Protein AF-A0A7V5H221-F1 (afdb_monomer_lite)

Organism: Caldithrix abyssi (NCBI:txid187145)

Sequence (105 aa):
MCKPKKGRCMMKSHVKFKMMMAIVLVVVLSLSSVSFAKGVSEYDQYLISALKDKNIGVRASAAQLLGDRRVQEAVKPLIKMLKSEKGYACRIIAAKALYDIRIDS

Foldseek 3Di:
DDDDDPDDDPPPPVVVVVVVVVVVVVVVVVCVPVDPPVDCPPVLVVLLVQCPPPDPVSVLVSLQVLLVVLPPVCLVSLVVSLVPPPDPSSVVSSVNSNVSNVVVD

InterPro domains:
  IPR011989 Armadillo-like helical [G3DSA:1.25.10.10] (43-104)
  IPR016024 Armadillo-type fold [SSF48371] (36-101)

pLDDT: mean 80.09, std 16.23, range [40.75, 95.62]

Secondary structure (DSSP, 8-state):
------------SHHHHHHHHHHHHHHHHHHTTS-------HHHHHHHHHTT-SSHHHHHHHHHHHHHTT-GGGHHHHHHHHHH---HHHHHHHHHHHHHHHHT-

Radius of gyration: 29.46 Å; chains: 1; bounding box: 87×40×58 Å

Structure (mmCIF, N/CA/C/O backbone):
data_AF-A0A7V5H221-F1
#
_entry.id   AF-A0A7V5H221-F1
#
loop_
_atom_site.group_PDB
_atom_site.id
_atom_site.type_symbol
_atom_site.label_atom_id
_atom_site.label_alt_id
_atom_site.label_comp_id
_atom_site.label_asym_id
_atom_site.label_entity_id
_atom_site.label_seq_id
_atom_site.pdbx_PDB_ins_code
_atom_site.Cartn_x
_atom_site.Cartn_y
_atom_site.Cartn_z
_atom_site.occupancy
_atom_site.B_iso_or_equiv
_atom_site.auth_seq_id
_atom_site.auth_comp_id
_atom_s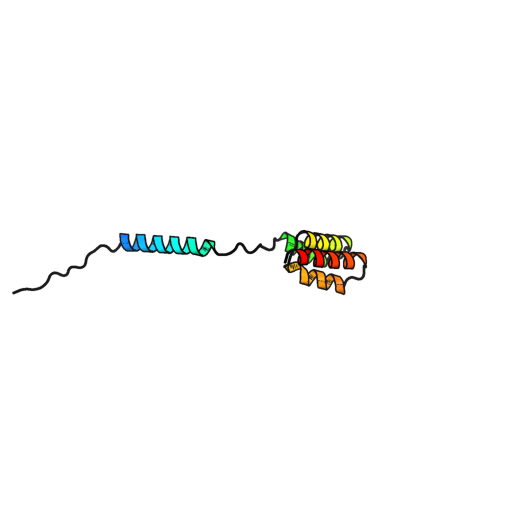ite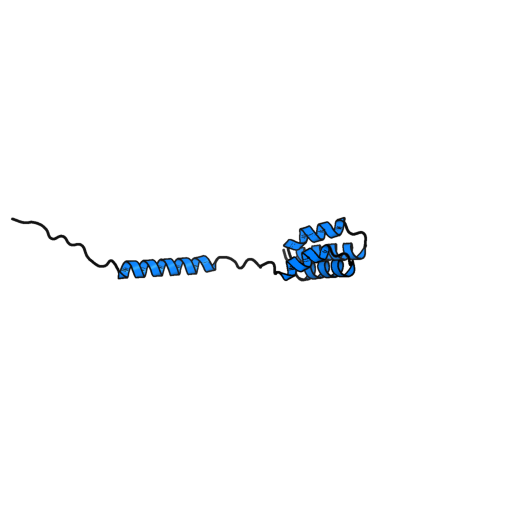.auth_asym_id
_atom_site.auth_atom_id
_atom_site.pdbx_PDB_model_num
ATOM 1 N N . MET A 1 1 ? -73.445 30.031 49.108 1.00 43.03 1 MET A N 1
ATOM 2 C CA . MET A 1 1 ? -72.595 30.531 47.999 1.00 43.03 1 MET A CA 1
ATOM 3 C C . MET A 1 1 ? -71.474 29.530 47.735 1.00 43.03 1 MET A C 1
ATOM 5 O O . MET A 1 1 ? -70.716 29.232 48.646 1.00 43.03 1 MET A O 1
ATOM 9 N N . CYS A 1 2 ? -71.411 28.972 46.522 1.00 56.59 2 CYS A N 1
ATOM 10 C CA . CYS A 1 2 ? -70.354 28.061 46.059 1.00 56.59 2 CYS A CA 1
ATOM 11 C C . CYS A 1 2 ? -69.068 28.819 45.692 1.00 56.59 2 CYS A C 1
ATOM 13 O O . CYS A 1 2 ? -69.164 29.842 45.017 1.00 56.59 2 CYS A O 1
ATOM 15 N N . LYS A 1 3 ? -67.884 28.259 45.995 1.00 45.28 3 LYS A N 1
ATOM 16 C CA . LYS A 1 3 ? -66.663 28.431 45.177 1.00 45.28 3 LYS A CA 1
ATOM 17 C C . LYS A 1 3 ? -65.807 27.145 45.150 1.00 45.28 3 LYS A C 1
ATOM 19 O O . LYS A 1 3 ? -65.831 26.388 46.119 1.00 45.28 3 LYS A O 1
ATOM 24 N N . PRO A 1 4 ? -65.100 26.866 44.034 1.00 52.62 4 PRO A N 1
ATOM 25 C CA . PRO A 1 4 ? -64.663 25.520 43.657 1.00 52.62 4 PRO A CA 1
ATOM 26 C C . PRO A 1 4 ? -63.289 25.121 44.222 1.00 52.62 4 PRO A C 1
ATOM 28 O O . PRO A 1 4 ? -62.399 25.951 44.413 1.00 52.62 4 PRO A O 1
ATOM 31 N N . LYS A 1 5 ? -63.104 23.810 44.435 1.00 53.34 5 LYS A N 1
ATOM 32 C CA . LYS A 1 5 ? -61.849 23.174 44.864 1.00 53.34 5 LYS A CA 1
ATOM 33 C C . LYS A 1 5 ? -60.815 23.177 43.727 1.00 53.34 5 LYS A C 1
ATOM 35 O O . LYS A 1 5 ? -61.044 22.590 42.673 1.00 53.34 5 LYS A O 1
ATOM 40 N N . LYS A 1 6 ? -59.638 23.772 43.959 1.00 50.66 6 LYS A N 1
ATOM 41 C CA . LYS A 1 6 ? -58.450 23.599 43.100 1.00 50.66 6 LYS A CA 1
ATOM 42 C C . LYS A 1 6 ? -57.885 22.186 43.291 1.00 50.66 6 LYS A C 1
ATOM 44 O O . LYS A 1 6 ? -57.065 21.958 44.173 1.00 50.66 6 LYS A O 1
ATOM 49 N N . GLY A 1 7 ? -58.305 21.247 42.449 1.00 54.25 7 GLY A N 1
ATOM 50 C CA . GLY A 1 7 ? -57.644 19.953 42.302 1.00 54.25 7 GLY A CA 1
ATOM 51 C C . GLY A 1 7 ? -56.416 20.090 41.406 1.00 54.25 7 GLY A C 1
ATOM 52 O O . GLY A 1 7 ? -56.545 20.255 40.196 1.00 54.25 7 GLY A O 1
ATOM 53 N N . ARG A 1 8 ? -55.210 20.038 41.977 1.00 47.94 8 ARG A N 1
ATOM 54 C CA . ARG A 1 8 ? -53.971 19.888 41.202 1.00 47.94 8 ARG A CA 1
ATOM 55 C C . ARG A 1 8 ? -53.213 18.683 41.754 1.00 47.94 8 ARG A C 1
ATOM 57 O O . ARG A 1 8 ? -52.420 18.815 42.677 1.00 47.94 8 ARG A O 1
ATOM 64 N N . CYS A 1 9 ? -53.523 17.505 41.209 1.00 40.75 9 CYS A N 1
ATOM 65 C CA . CYS A 1 9 ? -52.923 16.222 41.579 1.00 40.75 9 CYS A CA 1
ATOM 66 C C . CYS A 1 9 ? -51.389 16.286 41.534 1.00 40.75 9 CYS A C 1
ATOM 68 O O . CYS A 1 9 ? -50.775 16.498 40.482 1.00 40.75 9 CYS A O 1
ATOM 70 N N . MET A 1 10 ? -50.773 16.082 42.697 1.00 48.50 10 MET A N 1
ATOM 71 C CA . MET A 1 10 ? -49.339 15.890 42.867 1.00 48.50 10 MET A CA 1
ATOM 72 C C . MET A 1 10 ? -48.987 14.424 42.585 1.00 48.50 10 MET A C 1
ATOM 74 O O . MET A 1 10 ? -48.806 13.630 43.493 1.00 48.50 10 MET A O 1
ATOM 78 N N . MET A 1 11 ? -48.867 14.060 41.309 1.00 49.12 11 MET A N 1
ATOM 79 C CA . MET A 1 11 ? -48.189 12.826 40.879 1.00 49.12 11 MET A CA 1
ATOM 80 C C . MET A 1 11 ? -47.161 13.196 39.809 1.00 49.12 11 MET A C 1
ATOM 82 O O . MET A 1 11 ? -47.279 12.833 38.646 1.00 49.12 11 MET A O 1
ATOM 86 N N . LYS A 1 12 ? -46.189 14.043 40.172 1.00 54.62 12 LYS A N 1
ATOM 87 C CA . LYS A 1 12 ? -45.262 14.655 39.200 1.00 54.62 12 LYS A CA 1
ATOM 88 C C . LYS A 1 12 ? -43.802 14.222 39.332 1.00 54.62 12 LYS A C 1
ATOM 90 O O . LYS A 1 12 ? -43.035 14.558 38.442 1.00 54.62 12 LYS A O 1
ATOM 95 N N . SER A 1 13 ? -43.408 13.490 40.377 1.00 59.59 13 SER A N 1
ATOM 96 C CA . SER A 1 13 ? -41.994 13.116 40.582 1.00 59.59 13 SER A CA 1
ATOM 97 C C . SER A 1 13 ? -41.662 11.728 40.021 1.00 59.59 13 SER A C 1
ATOM 99 O O . SER A 1 13 ? -40.811 11.598 39.146 1.00 59.59 13 SER A O 1
ATOM 101 N N . HIS A 1 14 ? -42.427 10.699 40.402 1.00 60.00 14 HIS A N 1
ATOM 102 C CA . HIS A 1 14 ? -42.220 9.331 39.906 1.00 60.00 14 HIS A CA 1
ATOM 103 C C . HIS A 1 14 ? -42.488 9.181 38.405 1.00 60.00 14 HIS A C 1
ATOM 105 O O . HIS A 1 14 ? -41.792 8.427 37.732 1.00 60.00 14 HIS A O 1
ATOM 111 N N . VAL A 1 15 ? -43.456 9.932 37.863 1.00 63.31 15 VAL A N 1
ATOM 112 C CA . VAL A 1 15 ? -43.750 9.929 36.422 1.00 63.31 15 VAL A CA 1
ATOM 113 C C . VAL A 1 15 ? -42.598 10.555 35.639 1.00 63.31 15 VAL A C 1
ATOM 115 O O . VAL A 1 15 ? -42.194 9.985 34.636 1.00 63.31 15 VAL A O 1
ATOM 118 N N . LYS A 1 16 ? -42.011 11.662 36.124 1.00 63.44 16 LYS A N 1
ATOM 119 C CA . LYS A 1 16 ? -40.826 12.285 35.510 1.00 63.44 16 LYS A CA 1
ATOM 120 C C . LYS A 1 16 ? -39.611 11.368 35.563 1.00 63.44 16 LYS A C 1
ATOM 122 O O . LYS A 1 16 ? -38.940 11.226 34.554 1.00 63.44 16 LYS A O 1
ATOM 127 N N . PHE A 1 17 ? -39.370 10.714 36.698 1.00 74.88 17 PHE A N 1
ATOM 128 C CA . PHE A 1 17 ? -38.278 9.752 36.844 1.00 74.88 17 PHE A CA 1
ATOM 129 C C . PHE A 1 17 ? -38.441 8.557 35.895 1.00 74.88 17 PHE A C 1
ATOM 131 O O . PHE A 1 17 ? -37.504 8.191 35.194 1.00 74.88 17 PHE A O 1
ATOM 138 N N . LYS A 1 18 ? -39.657 8.003 35.798 1.00 70.06 18 LYS A N 1
ATOM 139 C CA . LYS A 1 18 ? -39.977 6.901 34.880 1.00 70.06 18 LYS A CA 1
ATOM 140 C C . LYS A 1 18 ? -39.869 7.321 33.407 1.00 70.06 18 LYS A C 1
ATOM 142 O O . LYS A 1 18 ? -39.377 6.542 32.601 1.00 70.06 18 LYS A O 1
ATOM 147 N N . MET A 1 19 ? -40.253 8.556 33.071 1.00 75.81 19 MET A N 1
ATOM 148 C CA . MET A 1 19 ? -40.065 9.149 31.737 1.00 75.81 19 MET A CA 1
ATOM 149 C C . MET A 1 19 ? -38.584 9.368 31.410 1.00 75.81 19 MET A C 1
ATOM 151 O O . MET A 1 19 ? -38.136 8.981 30.339 1.00 75.81 19 MET A O 1
ATOM 155 N N . MET A 1 20 ? -37.804 9.931 32.339 1.00 73.00 20 MET A N 1
ATOM 156 C CA . MET A 1 20 ? -36.364 10.146 32.158 1.00 73.00 20 MET A CA 1
ATOM 157 C C . MET A 1 20 ? -35.621 8.819 31.993 1.00 73.00 20 MET A C 1
ATOM 159 O O . MET A 1 20 ? -34.811 8.697 31.082 1.00 73.00 20 MET A O 1
ATOM 163 N N . MET A 1 21 ? -35.948 7.804 32.797 1.00 78.75 21 MET A N 1
ATOM 164 C CA . MET A 1 21 ? -35.372 6.464 32.653 1.00 78.75 21 MET A CA 1
ATOM 165 C C . MET A 1 21 ? -35.757 5.811 31.321 1.00 78.75 21 MET A C 1
ATOM 167 O O . MET A 1 21 ? -34.902 5.204 30.689 1.00 78.75 21 MET A O 1
ATOM 171 N N . ALA A 1 22 ? -36.994 5.984 30.844 1.00 79.88 22 ALA A N 1
ATOM 172 C CA . ALA A 1 22 ? -37.407 5.497 29.527 1.00 79.88 22 ALA A CA 1
ATOM 173 C C . ALA A 1 22 ? -36.663 6.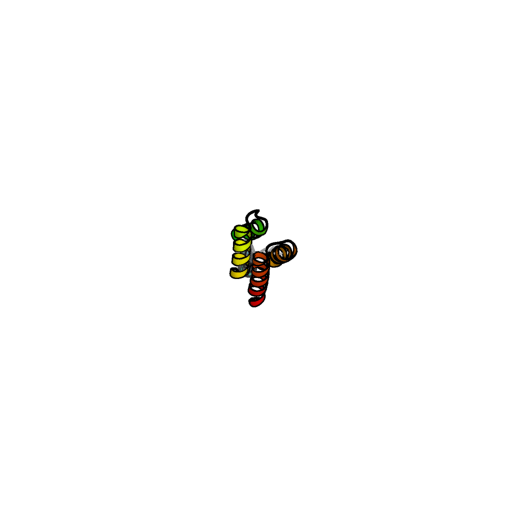204 28.380 1.00 79.88 22 ALA A C 1
ATOM 175 O O . ALA A 1 22 ? -36.252 5.543 27.433 1.00 79.88 22 ALA A O 1
ATOM 176 N N . ILE A 1 23 ? -36.430 7.517 28.477 1.00 78.50 23 ILE A N 1
ATOM 177 C CA . ILE A 1 23 ? -35.650 8.276 27.486 1.00 78.50 23 ILE A CA 1
ATOM 178 C C . ILE A 1 23 ? -34.195 7.801 27.470 1.00 78.50 23 ILE A C 1
ATOM 180 O O . ILE A 1 23 ? -33.657 7.554 26.398 1.00 78.50 23 ILE A O 1
ATOM 184 N N . VAL A 1 24 ? -33.573 7.609 28.638 1.00 80.06 24 VAL A N 1
ATOM 185 C CA . VAL A 1 24 ? -32.207 7.065 28.739 1.00 80.06 24 VAL A CA 1
ATOM 186 C C . VAL A 1 24 ? -32.136 5.669 28.120 1.00 80.06 24 VAL A C 1
ATOM 188 O O . VAL A 1 24 ? -31.223 5.391 27.353 1.00 80.06 24 VAL A O 1
ATOM 191 N N . LEU A 1 25 ? -33.126 4.813 28.379 1.00 81.25 25 LEU A N 1
ATOM 192 C CA . LEU A 1 25 ? -33.180 3.451 27.845 1.00 81.25 25 LEU A CA 1
ATOM 193 C C . LEU A 1 25 ? -33.374 3.449 26.318 1.00 81.25 25 LEU A C 1
ATOM 195 O O . LEU A 1 25 ? -32.693 2.709 25.618 1.00 81.25 25 LEU A O 1
ATOM 199 N N . VAL A 1 26 ? -34.207 4.343 25.776 1.00 80.81 26 VAL A N 1
ATOM 200 C CA . VAL A 1 26 ? -34.380 4.533 24.322 1.00 80.81 26 VAL A CA 1
ATOM 201 C C . VAL A 1 26 ? -33.112 5.093 23.667 1.00 80.81 26 VAL A C 1
ATOM 203 O O . VAL A 1 26 ? -32.743 4.654 22.580 1.00 80.81 26 VAL A O 1
ATOM 206 N N . VAL A 1 27 ? -32.408 6.020 24.323 1.00 81.19 27 VAL A N 1
ATOM 207 C CA . VAL A 1 27 ? -31.127 6.569 23.844 1.00 81.19 27 VAL A CA 1
ATOM 208 C C . VAL A 1 27 ? -30.038 5.492 23.840 1.00 81.19 27 VAL A C 1
ATOM 210 O O . VAL A 1 27 ? -29.334 5.338 22.850 1.00 81.19 27 VAL A O 1
ATOM 213 N N . VAL A 1 28 ? -29.944 4.669 24.886 1.00 79.81 28 VAL A N 1
ATOM 214 C CA . VAL A 1 28 ? -28.995 3.542 24.952 1.00 79.81 28 VAL A CA 1
ATOM 215 C C . VAL A 1 28 ? -29.289 2.484 23.877 1.00 79.81 28 VAL A C 1
ATOM 217 O O . VAL A 1 28 ? -28.358 1.991 23.239 1.00 79.81 28 VAL A O 1
ATOM 220 N N . LEU A 1 29 ? -30.568 2.175 23.630 1.00 76.00 29 LEU A N 1
ATOM 221 C CA . LEU A 1 29 ? -30.994 1.218 22.598 1.00 76.00 29 LEU A CA 1
ATOM 222 C C . LEU A 1 29 ? -30.817 1.747 21.165 1.00 76.00 29 LEU A C 1
ATOM 224 O O . LEU A 1 29 ? -30.565 0.978 20.244 1.00 76.00 29 LEU A O 1
ATOM 228 N N . SER A 1 30 ? -30.934 3.058 20.957 1.00 75.62 30 SER A N 1
ATOM 229 C CA . SER A 1 30 ? -30.701 3.678 19.645 1.00 75.62 30 SER A CA 1
ATOM 230 C C . SER A 1 30 ? -29.211 3.859 19.347 1.00 75.62 30 SER A C 1
ATOM 232 O O . SER A 1 30 ? -28.786 3.664 18.208 1.00 75.62 30 SER A O 1
ATOM 234 N N . LEU A 1 31 ? -28.390 4.131 20.363 1.00 67.12 31 LEU A N 1
ATOM 235 C CA . LEU A 1 31 ? -26.937 4.259 20.218 1.00 67.12 31 LEU A CA 1
ATOM 236 C C . LEU A 1 31 ? -26.229 2.928 19.928 1.00 67.12 31 LEU A C 1
ATOM 238 O O . LEU A 1 31 ? -25.142 2.942 19.359 1.00 67.12 31 LEU A O 1
ATOM 242 N N . SER A 1 32 ? -26.837 1.778 20.235 1.00 63.75 32 SER A N 1
ATOM 243 C CA . SER A 1 32 ? -26.269 0.457 19.900 1.00 63.75 32 SER A CA 1
ATOM 244 C C . SER A 1 32 ? -26.216 0.193 18.386 1.00 63.75 32 SER A C 1
ATOM 246 O O . SER A 1 32 ? -25.535 -0.726 17.942 1.00 63.75 32 SER A O 1
ATOM 248 N N . SER A 1 33 ? -26.912 1.017 17.595 1.00 67.19 33 SER A N 1
ATOM 249 C CA . SER A 1 33 ? -26.922 0.969 16.128 1.00 67.19 33 SER A CA 1
ATOM 250 C C . SER A 1 33 ? -25.776 1.766 15.499 1.00 67.19 33 SER A C 1
ATOM 252 O O . SER A 1 33 ? -25.595 1.719 14.280 1.00 67.19 33 SER A O 1
ATOM 254 N N . VAL A 1 34 ? -24.997 2.507 16.303 1.00 64.25 34 VAL A N 1
ATOM 255 C CA . VAL A 1 34 ? -23.776 3.161 15.825 1.00 64.25 34 VAL A CA 1
ATOM 256 C C . VAL A 1 34 ? -22.772 2.058 15.539 1.00 64.25 34 VAL A C 1
ATOM 258 O O . VAL A 1 34 ? -22.120 1.500 16.417 1.00 64.25 34 VAL A O 1
ATOM 261 N N . SER A 1 35 ? -22.752 1.705 14.263 1.00 56.66 35 SER A N 1
ATOM 262 C CA . SER A 1 35 ? -21.916 0.694 13.655 1.00 56.66 35 SER A CA 1
ATOM 263 C C . SER A 1 35 ? -20.485 0.833 14.159 1.00 56.66 35 SER A C 1
ATOM 265 O O . SER A 1 35 ? -19.903 1.918 14.102 1.00 56.66 35 SER A O 1
ATOM 267 N N . PHE A 1 36 ? -19.925 -0.279 14.632 1.00 49.69 36 PHE A N 1
ATOM 268 C CA . PHE A 1 36 ? -18.496 -0.446 14.837 1.00 49.69 36 PHE A CA 1
ATOM 269 C C . PHE A 1 36 ? -17.841 -0.292 13.461 1.00 49.69 36 PHE A C 1
ATOM 271 O O . PHE A 1 36 ? -17.662 -1.264 12.728 1.00 49.69 36 PHE A O 1
ATOM 278 N N . ALA A 1 37 ? -17.591 0.955 13.052 1.00 58.00 37 ALA A N 1
ATOM 279 C CA . ALA A 1 37 ? -16.759 1.247 11.904 1.00 58.00 37 ALA A CA 1
ATOM 280 C C . ALA A 1 37 ? -15.478 0.465 12.154 1.00 58.00 37 ALA A C 1
ATOM 282 O O . ALA A 1 37 ? -14.867 0.625 13.210 1.00 58.00 37 ALA A O 1
ATOM 283 N N . LYS A 1 38 ? -15.167 -0.461 11.244 1.00 57.00 38 LYS A N 1
ATOM 284 C CA . LYS A 1 38 ? -13.967 -1.292 11.263 1.00 57.00 38 LYS A CA 1
ATOM 285 C C . LYS A 1 38 ? -12.796 -0.318 11.425 1.00 57.00 38 LYS A C 1
ATOM 287 O O . LYS A 1 38 ? -12.429 0.369 10.480 1.00 57.00 38 LYS A O 1
ATOM 292 N N . GLY A 1 39 ? -12.364 -0.116 12.667 1.00 56.59 39 GLY A N 1
ATOM 293 C CA . GLY A 1 39 ? -11.490 0.992 13.012 1.00 56.59 39 GLY A CA 1
ATOM 294 C C . GLY A 1 39 ? -10.151 0.740 12.355 1.00 56.59 39 GLY A C 1
ATOM 295 O O . GLY A 1 39 ? -9.590 -0.340 12.538 1.00 56.59 39 GLY A O 1
ATOM 296 N N . VAL A 1 40 ? -9.659 1.711 11.588 1.00 60.12 40 VAL A N 1
ATOM 297 C CA . VAL A 1 40 ? -8.282 1.697 11.095 1.00 60.12 40 VAL A CA 1
ATOM 298 C C . VAL A 1 40 ? -7.394 1.517 12.316 1.00 60.12 40 VAL A C 1
ATOM 300 O O . VAL A 1 40 ? -7.35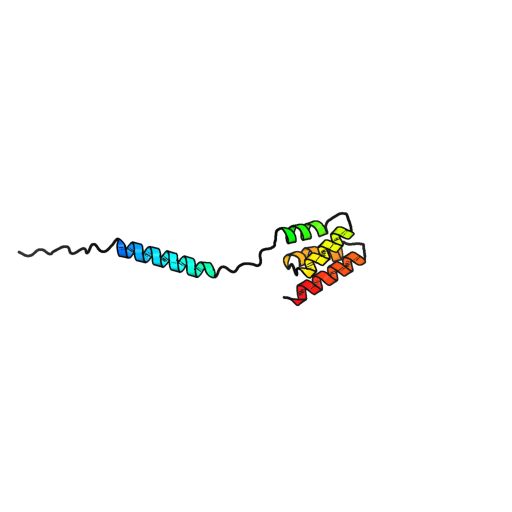5 2.387 13.189 1.00 60.12 40 VAL A O 1
ATOM 303 N N . SER A 1 41 ? -6.742 0.363 12.425 1.00 78.62 41 SER A N 1
ATOM 304 C CA . SER A 1 41 ? -5.873 0.120 13.567 1.00 78.62 41 SER A CA 1
ATOM 305 C C . SER A 1 41 ? -4.655 1.040 13.449 1.00 78.62 41 SER A C 1
ATOM 307 O O . SER A 1 41 ? -4.200 1.338 12.343 1.00 78.62 41 SER A O 1
ATOM 309 N N . GLU A 1 42 ? -4.105 1.505 14.574 1.00 82.31 42 GLU A N 1
ATOM 310 C CA . GLU A 1 42 ? -2.873 2.320 14.603 1.00 82.31 42 GLU A CA 1
ATOM 311 C C . GLU A 1 42 ? -1.735 1.650 13.803 1.00 82.31 42 GLU A C 1
ATOM 313 O O . GLU A 1 42 ? -0.936 2.294 13.124 1.00 82.31 42 GLU A O 1
ATOM 318 N N . TYR A 1 43 ? -1.759 0.320 13.781 1.00 89.25 43 TYR A N 1
ATOM 319 C CA . TYR A 1 43 ? -0.900 -0.531 12.977 1.00 89.25 43 TYR A CA 1
ATOM 320 C C . TYR A 1 43 ? -1.043 -0.333 11.456 1.00 89.25 43 TYR A C 1
ATOM 322 O O . TYR A 1 43 ? -0.040 -0.282 10.744 1.00 89.25 43 TYR A O 1
ATOM 330 N N . ASP A 1 44 ? -2.263 -0.182 10.936 1.00 92.00 44 ASP A N 1
ATOM 331 C CA . ASP A 1 44 ? -2.491 0.033 9.501 1.00 92.00 44 ASP A CA 1
ATOM 332 C C . ASP A 1 44 ? -1.990 1.421 9.072 1.00 92.00 44 ASP A C 1
ATOM 334 O O . ASP A 1 44 ? -1.405 1.576 7.998 1.00 92.00 44 ASP A O 1
ATOM 338 N N . GLN A 1 45 ? -2.132 2.430 9.939 1.00 91.88 45 GLN A N 1
ATOM 339 C CA . GLN A 1 45 ? -1.536 3.750 9.709 1.00 91.88 45 GLN A CA 1
ATOM 340 C C . GLN A 1 45 ? -0.006 3.690 9.704 1.00 91.88 45 GLN A C 1
ATOM 342 O O . GLN A 1 45 ? 0.635 4.297 8.839 1.00 91.88 45 GLN A O 1
ATOM 347 N N . TYR A 1 46 ? 0.583 2.921 10.624 1.00 94.19 46 TYR A N 1
ATOM 348 C CA . TYR A 1 46 ? 2.024 2.692 10.655 1.00 94.19 46 TYR A CA 1
ATOM 349 C C . TYR A 1 46 ? 2.514 2.047 9.351 1.00 94.19 46 TYR A C 1
ATOM 351 O O . TYR A 1 46 ? 3.449 2.547 8.723 1.00 94.19 46 TYR A O 1
ATOM 359 N N . LEU A 1 47 ? 1.828 1.011 8.867 1.00 94.62 47 LEU A N 1
ATOM 360 C CA . LEU A 1 47 ? 2.122 0.376 7.581 1.00 94.62 47 LEU A CA 1
ATOM 361 C C . LEU A 1 47 ? 2.011 1.354 6.400 1.00 94.62 47 LEU A C 1
ATOM 363 O O . LEU A 1 47 ? 2.890 1.382 5.538 1.00 94.62 47 LEU A O 1
ATOM 367 N N . ILE A 1 48 ? 0.977 2.202 6.368 1.00 94.62 48 ILE A N 1
ATOM 368 C CA . ILE A 1 48 ? 0.824 3.232 5.326 1.00 94.62 48 ILE A CA 1
ATOM 369 C C . ILE A 1 48 ? 2.016 4.199 5.329 1.00 94.62 48 ILE A C 1
ATOM 371 O O . ILE A 1 48 ? 2.475 4.625 4.265 1.00 94.62 48 ILE A O 1
ATOM 375 N N . SER A 1 49 ? 2.541 4.542 6.507 1.00 94.62 49 SER A N 1
ATOM 376 C CA . SER A 1 49 ? 3.734 5.384 6.624 1.00 94.62 49 SER A CA 1
ATOM 377 C C . SER A 1 49 ? 5.000 4.670 6.123 1.00 94.62 49 SER A C 1
ATOM 379 O O . SER A 1 49 ? 5.797 5.272 5.396 1.00 94.62 49 SER A O 1
ATOM 381 N N . ALA A 1 50 ? 5.124 3.366 6.397 1.00 95.00 50 ALA A N 1
ATOM 382 C CA . ALA A 1 50 ? 6.250 2.525 5.996 1.00 95.00 50 ALA A CA 1
ATOM 383 C C . ALA A 1 50 ? 6.363 2.326 4.471 1.00 95.00 50 ALA A C 1
ATOM 385 O O . ALA A 1 50 ? 7.448 2.051 3.962 1.00 95.00 50 ALA A O 1
ATOM 386 N N . LEU A 1 51 ? 5.296 2.573 3.698 1.00 93.81 51 LEU A N 1
ATOM 387 C CA . LEU A 1 51 ? 5.361 2.613 2.227 1.00 93.81 51 LEU A CA 1
ATOM 388 C C . LEU A 1 51 ? 6.297 3.706 1.680 1.00 93.81 51 LEU A C 1
ATOM 390 O O . LEU A 1 51 ? 6.638 3.688 0.499 1.00 93.81 51 LEU A O 1
ATOM 394 N N . LYS A 1 52 ? 6.704 4.675 2.508 1.00 92.00 52 LYS A N 1
ATOM 395 C CA . LYS A 1 52 ? 7.655 5.738 2.147 1.00 92.00 52 LYS A CA 1
ATOM 396 C C . LYS A 1 52 ? 9.042 5.527 2.752 1.00 92.00 52 LYS A C 1
ATOM 398 O O . LYS A 1 52 ? 9.878 6.426 2.656 1.00 92.00 52 LYS A O 1
ATOM 403 N N . ASP A 1 53 ? 9.286 4.378 3.378 1.00 94.06 53 ASP A N 1
ATOM 404 C CA . ASP A 1 53 ? 10.579 4.082 3.980 1.00 94.06 53 ASP A CA 1
ATOM 405 C C . ASP A 1 53 ? 11.691 4.065 2.920 1.00 94.06 53 ASP A C 1
ATOM 407 O O . ASP A 1 53 ? 11.456 3.780 1.742 1.00 94.06 53 ASP A O 1
ATOM 411 N N . LYS A 1 54 ? 12.924 4.381 3.321 1.00 91.50 54 LYS A N 1
ATOM 412 C CA . LYS A 1 54 ? 14.081 4.380 2.415 1.00 91.50 54 LYS A CA 1
ATOM 413 C C . LYS A 1 54 ? 14.431 2.964 1.960 1.00 91.50 54 LYS A C 1
ATOM 415 O O . LYS A 1 54 ? 14.853 2.777 0.816 1.00 91.50 54 LYS A O 1
ATOM 420 N N . ASN A 1 55 ? 14.233 1.976 2.827 1.00 91.88 55 ASN A N 1
ATOM 421 C CA . ASN A 1 55 ? 14.529 0.582 2.560 1.00 91.88 55 ASN A CA 1
ATOM 422 C C . ASN A 1 55 ? 13.429 -0.056 1.697 1.00 91.88 55 ASN A C 1
ATOM 424 O O . ASN A 1 55 ? 12.257 -0.114 2.065 1.00 91.88 55 ASN A O 1
ATOM 428 N N . ILE A 1 56 ? 13.839 -0.580 0.542 1.00 90.44 56 ILE A N 1
ATOM 429 C CA . ILE A 1 56 ? 12.971 -1.255 -0.430 1.00 90.44 56 ILE A CA 1
ATOM 430 C C . ILE A 1 56 ? 12.244 -2.448 0.209 1.00 90.44 56 ILE A C 1
ATOM 432 O O . ILE A 1 56 ? 11.056 -2.645 -0.043 1.00 90.44 56 ILE A O 1
ATOM 436 N N . GLY A 1 57 ? 12.933 -3.214 1.060 1.00 92.38 57 GLY A N 1
ATOM 437 C CA . GLY A 1 57 ? 12.356 -4.361 1.758 1.00 92.38 57 GLY A CA 1
ATOM 438 C C . GLY A 1 57 ? 11.235 -3.950 2.709 1.00 92.38 57 GLY A C 1
ATOM 439 O O . GLY A 1 57 ? 10.186 -4.584 2.723 1.00 92.38 57 GLY A O 1
ATOM 440 N N . VAL A 1 58 ? 11.402 -2.837 3.429 1.00 94.06 58 VAL A N 1
ATOM 441 C CA . VAL A 1 58 ? 10.363 -2.304 4.326 1.00 94.06 58 VAL A CA 1
ATOM 442 C C . VAL A 1 58 ? 9.134 -1.868 3.530 1.00 94.06 58 VAL A C 1
ATOM 444 O O . VAL A 1 58 ? 8.018 -2.245 3.885 1.00 94.06 58 VAL A O 1
ATOM 447 N N . ARG A 1 59 ? 9.322 -1.156 2.409 1.00 93.88 59 ARG A N 1
ATOM 448 C CA . ARG A 1 59 ? 8.207 -0.760 1.528 1.00 93.88 59 ARG A CA 1
ATOM 449 C C . ARG A 1 59 ? 7.452 -1.970 0.975 1.00 93.88 59 ARG A C 1
ATOM 451 O O . ARG A 1 59 ? 6.224 -1.974 0.963 1.00 93.88 59 ARG A O 1
ATOM 458 N N . ALA A 1 60 ? 8.184 -2.985 0.514 1.00 93.69 60 ALA A N 1
ATOM 459 C CA . ALA A 1 60 ? 7.620 -4.221 -0.023 1.00 93.69 60 ALA A CA 1
ATOM 460 C C . ALA A 1 60 ? 6.795 -4.974 1.030 1.00 93.69 60 ALA A C 1
ATOM 462 O O . ALA A 1 60 ? 5.631 -5.286 0.779 1.00 93.69 60 ALA A O 1
ATOM 463 N N . SER A 1 61 ? 7.360 -5.189 2.220 1.00 95.06 61 SER A N 1
ATOM 464 C CA . SER A 1 61 ? 6.656 -5.839 3.328 1.00 95.06 61 SER A CA 1
ATOM 465 C C . SER A 1 61 ? 5.416 -5.052 3.740 1.00 95.06 61 SER A C 1
ATOM 467 O O . SER A 1 61 ? 4.349 -5.634 3.906 1.00 95.06 61 SER A O 1
ATOM 469 N N . ALA A 1 62 ?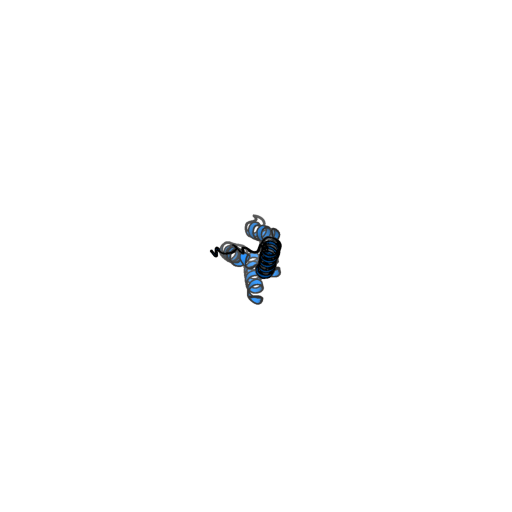 5.515 -3.723 3.837 1.00 95.44 62 ALA A N 1
ATOM 470 C CA . ALA A 1 62 ? 4.374 -2.879 4.172 1.00 95.44 62 ALA A CA 1
ATOM 471 C C . ALA A 1 62 ? 3.236 -3.020 3.150 1.00 95.44 62 ALA A C 1
ATOM 473 O O . ALA A 1 62 ? 2.082 -3.195 3.533 1.00 95.44 62 ALA A O 1
ATOM 474 N N . ALA A 1 63 ? 3.557 -3.003 1.853 1.00 95.62 63 ALA A N 1
ATOM 475 C CA . ALA A 1 63 ? 2.565 -3.180 0.799 1.00 95.62 63 ALA A CA 1
ATOM 476 C C . ALA A 1 63 ? 1.890 -4.555 0.859 1.00 95.62 63 ALA A C 1
ATOM 478 O O . ALA A 1 63 ? 0.669 -4.636 0.737 1.00 95.62 63 ALA A O 1
ATOM 479 N N . GLN A 1 64 ? 2.667 -5.614 1.094 1.00 95.50 64 GLN A N 1
ATOM 480 C CA . GLN A 1 64 ? 2.140 -6.968 1.234 1.00 95.50 64 GLN A CA 1
ATOM 481 C C . GLN A 1 64 ? 1.181 -7.079 2.425 1.00 95.50 64 GLN A C 1
ATOM 483 O O . GLN A 1 64 ? 0.044 -7.503 2.244 1.00 95.50 64 GLN A O 1
ATOM 488 N N . LEU A 1 65 ? 1.593 -6.626 3.614 1.00 95.19 65 LEU A N 1
ATOM 489 C CA . LEU A 1 65 ? 0.749 -6.695 4.808 1.00 95.19 65 LEU A CA 1
ATOM 490 C C . LEU A 1 65 ? -0.543 -5.883 4.671 1.00 95.19 65 LEU A C 1
ATOM 492 O O . LEU A 1 65 ? -1.583 -6.317 5.160 1.00 95.19 65 LEU A O 1
ATOM 496 N N . LEU A 1 66 ? -0.502 -4.721 4.012 1.00 94.56 66 LEU A N 1
ATOM 497 C CA . LEU A 1 66 ? -1.705 -3.922 3.750 1.00 94.56 66 LEU A CA 1
ATOM 498 C C . LEU A 1 66 ? -2.686 -4.644 2.817 1.00 94.56 66 LEU A C 1
ATOM 500 O O . LEU A 1 66 ? -3.896 -4.537 3.018 1.00 94.56 66 LEU A O 1
ATOM 504 N N . GLY A 1 67 ? -2.169 -5.387 1.833 1.00 94.19 67 GLY A N 1
ATOM 505 C CA . GLY A 1 67 ? -2.955 -6.255 0.956 1.00 94.19 67 GLY A CA 1
ATOM 506 C C . GLY A 1 67 ? -3.581 -7.428 1.705 1.00 94.19 67 GLY A C 1
ATOM 507 O O . GLY A 1 67 ? -4.795 -7.601 1.660 1.00 94.19 67 GLY A O 1
ATOM 508 N N . ASP A 1 68 ? -2.772 -8.168 2.468 1.00 92.94 68 ASP A N 1
ATOM 509 C CA . ASP A 1 68 ? -3.213 -9.335 3.244 1.00 92.94 68 ASP A CA 1
ATOM 510 C C . ASP A 1 68 ? -4.271 -8.954 4.296 1.00 92.94 68 ASP A C 1
ATOM 512 O O . ASP A 1 68 ? -5.240 -9.679 4.522 1.00 92.94 68 ASP A O 1
ATOM 516 N N . ARG A 1 69 ? -4.116 -7.776 4.916 1.00 91.50 69 ARG A N 1
ATOM 517 C CA . ARG A 1 69 ? -5.077 -7.211 5.879 1.00 91.50 69 ARG A CA 1
ATOM 518 C C . ARG A 1 69 ? -6.265 -6.513 5.221 1.00 91.50 69 ARG A C 1
ATOM 520 O O . ARG A 1 69 ? -7.202 -6.147 5.928 1.00 91.50 69 ARG A O 1
ATOM 527 N N . ARG A 1 70 ? -6.240 -6.347 3.894 1.00 90.19 70 ARG A N 1
ATOM 528 C CA . ARG A 1 70 ? -7.321 -5.771 3.078 1.00 90.19 70 ARG A CA 1
ATOM 529 C C . ARG A 1 70 ? -7.717 -4.360 3.536 1.00 90.19 70 ARG A C 1
ATOM 531 O O . ARG A 1 70 ? -8.895 -4.031 3.665 1.00 90.19 70 ARG A O 1
ATOM 538 N N . VAL A 1 71 ? -6.716 -3.522 3.810 1.00 91.94 71 VAL A N 1
ATOM 539 C CA . VAL A 1 71 ? -6.915 -2.155 4.321 1.00 91.94 71 VAL A CA 1
ATOM 540 C C . VAL A 1 71 ? -7.371 -1.233 3.186 1.00 91.94 71 VAL A C 1
ATOM 542 O O . VAL A 1 71 ? -6.585 -0.871 2.309 1.00 91.94 71 VAL A O 1
ATOM 545 N N . GLN A 1 72 ? -8.633 -0.809 3.212 1.00 90.69 72 GLN A N 1
ATOM 546 C CA . GLN A 1 72 ? -9.235 0.023 2.158 1.00 90.69 72 GLN A CA 1
ATOM 547 C C . GLN A 1 72 ? -8.576 1.409 2.058 1.00 90.69 72 GLN A C 1
ATOM 549 O O . GLN A 1 72 ? -8.362 1.951 0.972 1.00 90.69 72 GLN A O 1
ATOM 554 N N . GLU A 1 73 ? -8.158 1.974 3.187 1.00 90.56 73 GLU A N 1
ATOM 555 C CA . GLU A 1 73 ? -7.486 3.270 3.266 1.00 90.56 73 GLU A CA 1
ATOM 556 C C . GLU A 1 73 ? -6.104 3.252 2.589 1.00 90.56 73 GLU A C 1
ATOM 558 O O . GLU A 1 73 ? -5.604 4.296 2.154 1.00 90.56 73 GLU A O 1
ATOM 563 N N . ALA A 1 74 ? -5.500 2.068 2.436 1.00 93.06 74 ALA A N 1
ATOM 564 C CA . ALA A 1 74 ? -4.197 1.884 1.809 1.00 93.06 74 ALA A CA 1
ATOM 565 C C . ALA A 1 74 ? -4.229 1.915 0.274 1.00 93.06 74 ALA A C 1
ATOM 567 O O . ALA A 1 74 ? -3.173 2.048 -0.346 1.00 93.06 74 ALA A O 1
ATOM 568 N N . VAL A 1 75 ? -5.408 1.884 -0.359 1.00 93.94 75 VAL A N 1
ATOM 569 C CA . VAL A 1 75 ? -5.544 1.885 -1.828 1.00 93.94 75 VAL A CA 1
ATOM 570 C C . VAL A 1 75 ? -4.841 3.090 -2.462 1.00 93.94 75 VAL A C 1
ATOM 572 O O . VAL A 1 75 ? -4.027 2.939 -3.375 1.00 93.94 75 VAL A O 1
ATOM 575 N N . LYS A 1 76 ? -5.093 4.305 -1.958 1.00 93.88 76 LYS A N 1
ATOM 576 C CA . LYS A 1 76 ? -4.454 5.529 -2.479 1.00 93.88 76 LYS A CA 1
ATOM 577 C C . LYS A 1 76 ? -2.920 5.501 -2.302 1.00 93.88 76 LYS A C 1
ATOM 579 O O . LYS A 1 76 ? -2.217 5.760 -3.286 1.00 93.88 76 LYS A O 1
ATOM 584 N N . PRO A 1 77 ? -2.373 5.185 -1.109 1.00 94.31 77 PRO A N 1
ATOM 585 C CA . PRO A 1 77 ? -0.938 4.973 -0.915 1.00 94.31 77 PRO A CA 1
ATOM 586 C C . PRO A 1 77 ? -0.310 3.932 -1.853 1.00 94.31 77 PRO A C 1
ATOM 588 O O . PRO A 1 77 ? 0.729 4.210 -2.453 1.00 94.31 77 PRO A O 1
ATOM 591 N N . LEU A 1 78 ? -0.946 2.772 -2.031 1.00 94.94 78 LEU A N 1
ATOM 592 C CA . LEU A 1 78 ? -0.447 1.688 -2.883 1.00 94.94 78 LEU A CA 1
ATOM 593 C C . LEU A 1 78 ? -0.420 2.085 -4.366 1.00 94.94 78 LEU A C 1
ATOM 595 O O . LEU A 1 78 ? 0.569 1.832 -5.054 1.00 94.94 78 LEU A O 1
ATOM 599 N N . ILE A 1 79 ? -1.444 2.798 -4.853 1.00 94.38 79 ILE A N 1
ATOM 600 C CA . ILE A 1 79 ? -1.448 3.358 -6.217 1.00 94.38 79 ILE A CA 1
ATOM 601 C C . ILE A 1 79 ? -0.285 4.338 -6.406 1.00 94.38 79 ILE A C 1
ATOM 603 O O . ILE A 1 79 ? 0.349 4.355 -7.465 1.00 94.38 79 ILE A O 1
ATOM 607 N N . LYS A 1 80 ? 0.017 5.163 -5.394 1.00 93.69 80 LYS A N 1
ATOM 608 C CA . LYS A 1 80 ? 1.158 6.084 -5.456 1.00 93.69 80 LYS A CA 1
ATOM 609 C C . LYS A 1 80 ? 2.475 5.316 -5.547 1.00 93.69 80 LYS A C 1
ATOM 611 O O . LYS A 1 80 ? 3.271 5.627 -6.430 1.00 93.69 80 LYS A O 1
ATOM 616 N N . MET A 1 81 ? 2.666 4.300 -4.704 1.00 91.75 81 MET A N 1
ATOM 617 C CA . MET A 1 81 ? 3.847 3.432 -4.736 1.00 91.75 81 MET A CA 1
ATOM 618 C C . MET A 1 81 ? 4.031 2.787 -6.115 1.00 91.75 81 MET A C 1
ATOM 620 O O . MET A 1 81 ? 5.119 2.848 -6.678 1.00 91.75 81 MET A O 1
ATOM 624 N N . LEU A 1 82 ? 2.960 2.271 -6.722 1.00 92.06 82 LEU A N 1
ATOM 625 C CA . LEU A 1 82 ? 3.005 1.636 -8.043 1.00 92.06 82 LEU A CA 1
ATOM 626 C C . LEU A 1 82 ? 3.480 2.574 -9.172 1.00 92.06 82 LEU A C 1
ATOM 628 O O . LEU A 1 82 ? 4.068 2.105 -10.154 1.00 92.06 82 LEU A O 1
ATOM 632 N N . LYS A 1 83 ? 3.236 3.885 -9.034 1.00 89.94 83 LYS A N 1
ATOM 633 C CA . LYS A 1 83 ? 3.659 4.925 -9.988 1.00 89.94 83 LYS A CA 1
ATOM 634 C C . LYS A 1 83 ? 5.065 5.462 -9.720 1.00 89.94 83 LYS A C 1
ATOM 636 O O . LYS A 1 83 ? 5.768 5.782 -10.671 1.00 89.94 83 LYS A O 1
ATOM 641 N N . SER A 1 84 ? 5.452 5.622 -8.454 1.00 86.81 84 SER A N 1
ATOM 642 C CA . SER A 1 84 ? 6.716 6.275 -8.082 1.00 86.81 84 SER A CA 1
ATOM 643 C C . SER A 1 84 ? 7.901 5.320 -7.960 1.00 86.81 84 SER A C 1
ATOM 645 O O . SER A 1 84 ? 9.048 5.761 -7.986 1.00 86.81 84 SER A O 1
ATOM 647 N N . GLU A 1 85 ? 7.640 4.032 -7.759 1.00 83.50 85 GLU A N 1
ATOM 648 C CA . GLU A 1 85 ? 8.678 3.058 -7.452 1.00 83.50 85 GLU A CA 1
ATOM 649 C C . GLU A 1 85 ? 9.457 2.621 -8.696 1.00 83.50 85 GLU A C 1
ATOM 651 O O . GLU A 1 85 ? 8.877 2.295 -9.732 1.00 83.50 85 GLU A O 1
ATOM 656 N N . LYS A 1 86 ? 10.789 2.584 -8.580 1.00 79.19 86 LYS A N 1
ATOM 657 C CA . LYS A 1 86 ? 11.680 2.183 -9.681 1.00 79.19 86 LYS A CA 1
ATOM 658 C C . LYS A 1 86 ? 11.883 0.669 -9.733 1.00 79.19 86 LYS A C 1
ATOM 660 O O . LYS A 1 86 ? 12.068 0.110 -10.810 1.00 79.19 86 LYS A O 1
ATOM 665 N N . GLY A 1 87 ? 11.855 0.004 -8.575 1.00 80.00 87 GLY A N 1
ATOM 666 C CA . GLY A 1 87 ? 12.058 -1.439 -8.470 1.00 80.00 87 GLY A CA 1
ATOM 667 C C . GLY A 1 87 ? 10.852 -2.233 -8.970 1.00 80.00 87 GLY A C 1
ATOM 668 O O . GLY A 1 87 ? 9.735 -2.050 -8.482 1.00 80.00 87 GLY A O 1
ATOM 669 N N . TYR A 1 88 ? 11.079 -3.160 -9.905 1.00 84.25 88 TYR A N 1
ATOM 670 C CA . TYR A 1 88 ? 10.015 -3.994 -10.477 1.00 84.25 88 TYR A CA 1
ATOM 671 C C . TYR A 1 88 ? 9.270 -4.806 -9.399 1.00 84.25 88 TYR A C 1
ATOM 673 O O . TYR A 1 88 ? 8.043 -4.870 -9.416 1.00 84.25 88 TYR A O 1
ATOM 681 N N . ALA A 1 89 ? 10.003 -5.354 -8.423 1.00 85.44 89 ALA A N 1
ATOM 682 C CA . ALA A 1 89 ? 9.454 -6.210 -7.373 1.00 85.44 89 ALA A CA 1
ATOM 683 C C . ALA A 1 89 ? 8.395 -5.482 -6.531 1.00 85.44 89 ALA A C 1
ATOM 685 O O . ALA A 1 89 ? 7.289 -5.978 -6.336 1.00 85.44 89 ALA A O 1
ATOM 686 N N . CYS A 1 90 ? 8.690 -4.256 -6.104 1.00 86.00 90 CYS A N 1
ATOM 687 C CA . CYS A 1 90 ? 7.766 -3.452 -5.313 1.00 86.00 90 CYS A CA 1
ATOM 688 C C . CYS A 1 90 ? 6.498 -3.063 -6.086 1.00 86.00 90 CYS A C 1
ATOM 690 O O . CYS A 1 90 ? 5.425 -2.990 -5.491 1.00 86.00 90 CYS A O 1
ATOM 692 N N . ARG A 1 91 ? 6.588 -2.856 -7.407 1.00 92.00 91 ARG A N 1
ATOM 693 C CA . ARG A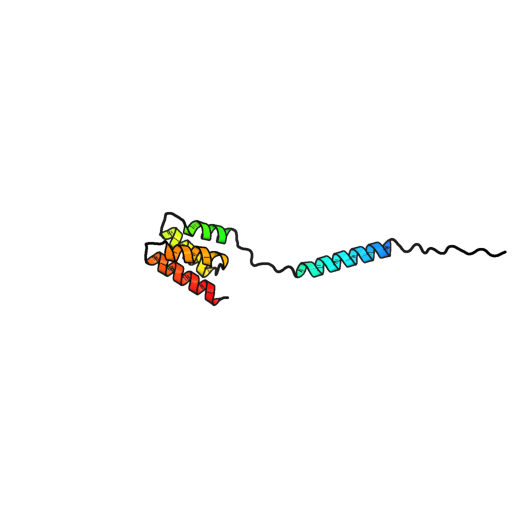 1 91 ? 5.407 -2.590 -8.246 1.00 92.00 91 ARG A CA 1
ATOM 694 C C . ARG A 1 91 ? 4.504 -3.817 -8.354 1.00 92.00 91 ARG A C 1
ATOM 696 O O . ARG A 1 91 ? 3.290 -3.664 -8.269 1.00 92.00 91 ARG A O 1
ATOM 703 N N . ILE A 1 92 ? 5.083 -5.013 -8.494 1.00 93.44 92 ILE A N 1
ATOM 704 C CA . ILE A 1 92 ? 4.327 -6.277 -8.515 1.00 93.44 92 ILE A CA 1
ATOM 705 C C . ILE A 1 92 ? 3.600 -6.480 -7.185 1.00 93.44 92 ILE A C 1
ATOM 707 O O . ILE A 1 92 ? 2.406 -6.769 -7.182 1.00 93.44 92 ILE A O 1
ATOM 711 N N . ILE A 1 93 ? 4.288 -6.268 -6.060 1.00 94.75 93 ILE A N 1
ATOM 712 C CA . ILE A 1 93 ? 3.688 -6.418 -4.728 1.00 94.75 93 ILE A CA 1
ATOM 713 C C . ILE A 1 93 ? 2.561 -5.404 -4.522 1.00 94.75 93 ILE A C 1
ATOM 715 O O . ILE A 1 93 ? 1.483 -5.782 -4.077 1.00 94.75 93 ILE A O 1
ATOM 719 N N . ALA A 1 94 ? 2.762 -4.139 -4.904 1.00 94.44 94 ALA A N 1
ATOM 720 C CA . ALA A 1 94 ? 1.712 -3.126 -4.818 1.00 94.44 94 ALA A CA 1
ATOM 721 C C . ALA A 1 94 ? 0.492 -3.477 -5.691 1.00 94.44 94 ALA A C 1
ATOM 723 O O . ALA A 1 94 ? -0.643 -3.296 -5.257 1.00 94.44 94 ALA A O 1
ATOM 724 N N . ALA A 1 95 ? 0.707 -4.014 -6.897 1.00 94.94 95 ALA A N 1
ATOM 725 C CA . ALA A 1 95 ? -0.376 -4.467 -7.771 1.00 94.94 95 ALA A CA 1
ATOM 726 C C . ALA A 1 95 ? -1.144 -5.651 -7.166 1.00 94.94 95 ALA A C 1
ATOM 728 O O . ALA A 1 95 ? -2.374 -5.648 -7.173 1.00 94.94 95 ALA A O 1
ATOM 729 N N . LYS A 1 96 ? -0.424 -6.633 -6.606 1.00 94.94 96 LYS A N 1
ATOM 730 C CA . LYS A 1 96 ? -1.022 -7.777 -5.910 1.00 94.94 96 LYS A CA 1
ATOM 731 C C . LYS A 1 96 ? -1.837 -7.317 -4.701 1.00 94.94 96 LYS A C 1
ATOM 733 O O . LYS A 1 96 ? -2.991 -7.697 -4.579 1.00 94.94 96 LYS A O 1
ATOM 738 N N . ALA A 1 97 ? -1.281 -6.437 -3.871 1.00 95.25 97 ALA A N 1
ATOM 739 C CA . ALA A 1 97 ? -1.973 -5.904 -2.703 1.00 95.25 97 ALA A CA 1
ATOM 740 C C . ALA A 1 97 ? -3.276 -5.179 -3.080 1.00 95.25 97 ALA A C 1
ATOM 742 O O . ALA A 1 97 ? -4.296 -5.356 -2.424 1.00 95.25 97 ALA A O 1
ATOM 743 N N . LEU A 1 98 ? -3.272 -4.405 -4.172 1.00 94.62 98 LEU A N 1
ATOM 744 C CA . LEU A 1 98 ? -4.484 -3.766 -4.695 1.00 94.62 98 LEU A CA 1
ATOM 745 C C . LEU A 1 98 ? -5.525 -4.780 -5.192 1.00 94.62 98 LEU A C 1
ATOM 747 O O . LEU A 1 98 ? -6.721 -4.554 -5.022 1.00 94.62 98 LEU A O 1
ATOM 751 N N . TYR A 1 99 ? -5.086 -5.878 -5.810 1.00 94.00 99 TYR A N 1
ATOM 752 C CA . TYR A 1 99 ? -5.972 -6.969 -6.212 1.00 94.00 99 TYR A CA 1
ATOM 753 C C . TYR A 1 99 ? -6.597 -7.659 -4.993 1.00 94.00 99 TYR A C 1
ATOM 755 O O . TYR A 1 99 ? -7.813 -7.835 -4.964 1.00 94.00 99 TYR A O 1
ATOM 763 N N . ASP A 1 100 ? -5.786 -7.956 -3.976 1.00 93.25 100 ASP A N 1
ATOM 764 C CA . ASP A 1 100 ? -6.217 -8.612 -2.739 1.00 93.25 100 ASP A CA 1
ATOM 765 C C . ASP A 1 100 ? -7.235 -7.749 -1.969 1.00 93.25 100 ASP A C 1
ATOM 767 O O . ASP A 1 100 ? -8.253 -8.267 -1.522 1.00 93.25 100 ASP A O 1
ATOM 771 N N . ILE A 1 101 ? -7.042 -6.423 -1.904 1.00 91.31 101 ILE A N 1
ATOM 772 C CA . ILE A 1 101 ? -8.014 -5.493 -1.291 1.00 91.31 101 ILE A CA 1
ATOM 773 C C . ILE A 1 101 ? -9.358 -5.495 -2.043 1.00 91.31 101 ILE A C 1
ATOM 775 O O . ILE A 1 101 ? -10.417 -5.381 -1.427 1.00 91.31 101 ILE A O 1
ATOM 779 N N . ARG A 1 102 ? -9.332 -5.619 -3.377 1.00 88.62 102 ARG A N 1
ATOM 780 C CA . ARG A 1 102 ? -10.543 -5.568 -4.211 1.00 88.62 102 ARG A CA 1
ATOM 781 C C . ARG A 1 102 ? -11.423 -6.810 -4.065 1.00 88.62 102 ARG A C 1
ATOM 783 O O . ARG A 1 102 ? -12.625 -6.694 -4.260 1.00 88.62 102 ARG A O 1
ATOM 790 N N . ILE A 1 103 ? -10.852 -7.982 -3.782 1.00 76.81 103 ILE A N 1
ATOM 791 C CA . ILE A 1 103 ? -11.604 -9.251 -3.757 1.00 76.81 103 ILE A CA 1
ATOM 792 C C . ILE A 1 103 ? -12.696 -9.265 -2.674 1.00 76.81 103 ILE A C 1
ATOM 794 O O . ILE A 1 103 ? -13.696 -9.956 -2.843 1.00 76.81 103 ILE A O 1
ATOM 798 N N . ASP A 1 104 ? -12.542 -8.490 -1.599 1.00 61.47 104 ASP A N 1
ATOM 799 C CA . ASP A 1 104 ? -13.470 -8.489 -0.456 1.00 61.47 104 ASP A CA 1
ATOM 800 C C . ASP A 1 104 ? -14.356 -7.242 -0.351 1.00 61.47 104 ASP A C 1
ATOM 802 O O . ASP A 1 104 ? -14.926 -6.984 0.711 1.00 61.47 104 ASP A O 1
ATOM 806 N N . SER A 1 105 ? -14.429 -6.450 -1.425 1.00 55.44 105 SER A N 1
ATOM 807 C CA . SER A 1 105 ? -15.329 -5.289 -1.539 1.00 55.44 105 SER A CA 1
ATOM 808 C C . SER A 1 105 ? -16.564 -5.661 -2.346 1.00 55.44 105 SER A C 1
ATOM 810 O O . SER A 1 105 ? -17.667 -5.244 -1.935 1.00 55.44 105 SER A O 1
#